Protein AF-A0A1B7N953-F1 (afdb_monomer_lite)

Structure (mmCIF, N/CA/C/O backbone):
data_AF-A0A1B7N953-F1
#
_entry.id   AF-A0A1B7N953-F1
#
loop_
_atom_site.group_PDB
_atom_site.id
_atom_site.type_symbol
_atom_site.label_atom_id
_atom_site.label_alt_id
_atom_site.label_comp_id
_atom_site.label_asym_id
_atom_site.label_entity_id
_atom_site.label_seq_id
_atom_site.pdbx_PDB_ins_code
_atom_site.Cartn_x
_atom_site.Cartn_y
_atom_site.Cartn_z
_atom_site.occupancy
_atom_site.B_iso_or_equiv
_atom_site.auth_seq_id
_atom_site.auth_comp_id
_atom_site.auth_asym_id
_atom_site.auth_atom_id
_atom_site.pdbx_PDB_model_num
ATOM 1 N N . MET A 1 1 ? 9.065 0.962 14.043 1.00 67.88 1 MET A N 1
ATOM 2 C CA . MET A 1 1 ? 8.719 1.352 12.659 1.00 67.88 1 MET A CA 1
ATOM 3 C C . MET A 1 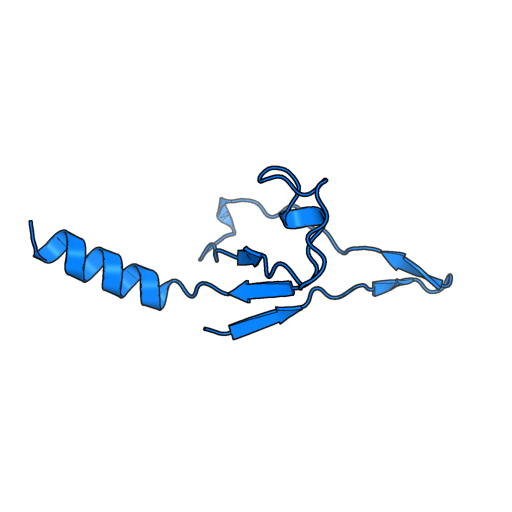1 ? 9.234 0.303 11.680 1.00 67.88 1 MET A C 1
ATOM 5 O O . MET A 1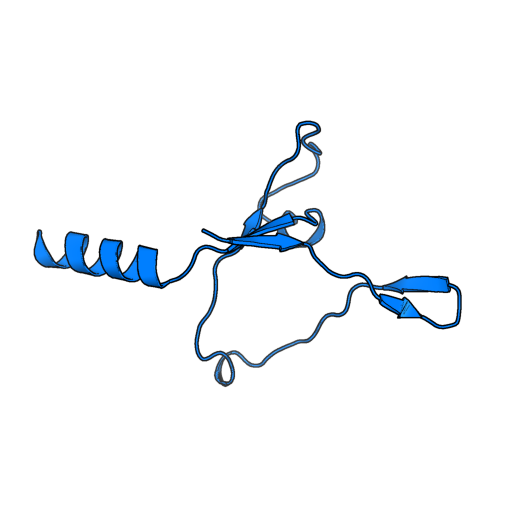 1 ? 10.417 -0.016 11.723 1.00 67.88 1 MET A O 1
ATOM 9 N N . TYR A 1 2 ? 8.360 -0.267 10.847 1.00 74.06 2 TYR A N 1
ATOM 10 C CA . TYR A 1 2 ? 8.731 -1.267 9.834 1.00 74.06 2 TYR A CA 1
ATOM 11 C C . TYR A 1 2 ? 8.846 -0.607 8.459 1.00 74.06 2 TYR A C 1
ATOM 13 O O . TYR A 1 2 ? 8.122 0.345 8.177 1.00 74.06 2 TYR A O 1
ATOM 21 N N . ARG A 1 3 ? 9.734 -1.111 7.597 1.00 79.94 3 ARG A N 1
ATOM 22 C CA . ARG A 1 3 ? 9.793 -0.723 6.182 1.00 79.94 3 ARG A CA 1
ATOM 23 C C . ARG A 1 3 ? 9.197 -1.846 5.355 1.00 79.94 3 ARG A C 1
ATOM 25 O O . ARG A 1 3 ? 9.605 -2.996 5.498 1.00 79.94 3 ARG A O 1
ATOM 32 N N . VAL A 1 4 ? 8.254 -1.503 4.494 1.00 80.25 4 VAL A N 1
ATOM 33 C CA . VAL A 1 4 ? 7.641 -2.437 3.555 1.00 80.25 4 VAL A CA 1
ATOM 34 C C . VAL A 1 4 ? 7.970 -2.009 2.135 1.00 80.25 4 VAL A C 1
ATOM 36 O O . VAL A 1 4 ? 8.088 -0.817 1.841 1.00 80.25 4 VAL A O 1
ATOM 39 N N . ARG A 1 5 ? 8.138 -2.997 1.259 1.00 82.12 5 ARG A N 1
ATOM 40 C CA . ARG A 1 5 ? 8.304 -2.790 -0.176 1.00 82.12 5 ARG A CA 1
ATOM 41 C C . ARG A 1 5 ? 7.107 -3.395 -0.893 1.00 82.12 5 ARG A C 1
ATOM 43 O O . ARG A 1 5 ? 6.647 -4.476 -0.526 1.00 82.12 5 ARG A O 1
ATOM 50 N N . ARG A 1 6 ? 6.610 -2.697 -1.905 1.00 77.44 6 ARG A N 1
ATOM 51 C CA . ARG A 1 6 ? 5.555 -3.196 -2.781 1.00 77.44 6 ARG A CA 1
ATOM 52 C C . ARG A 1 6 ? 6.021 -4.394 -3.584 1.00 77.44 6 ARG A C 1
ATOM 54 O O . ARG A 1 6 ? 7.167 -4.467 -4.019 1.00 77.44 6 ARG A O 1
ATOM 61 N N . ILE A 1 7 ? 5.095 -5.322 -3.778 1.00 79.25 7 ILE A N 1
ATOM 62 C CA . ILE A 1 7 ? 5.310 -6.530 -4.560 1.00 79.25 7 ILE A CA 1
ATOM 63 C C . ILE A 1 7 ? 4.665 -6.320 -5.927 1.00 79.25 7 ILE A C 1
ATOM 65 O O . ILE A 1 7 ? 3.502 -5.932 -6.019 1.00 79.25 7 ILE A O 1
ATOM 69 N N . TYR A 1 8 ? 5.432 -6.600 -6.974 1.00 79.81 8 TYR A N 1
ATOM 70 C CA . TYR A 1 8 ? 4.948 -6.679 -8.344 1.00 79.81 8 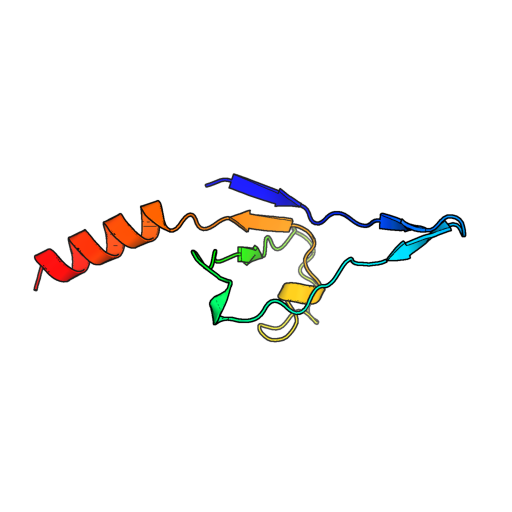TYR A CA 1
ATOM 71 C C . TYR A 1 8 ? 4.789 -8.147 -8.710 1.00 79.81 8 TYR A C 1
ATOM 73 O O . TYR A 1 8 ? 5.679 -8.954 -8.435 1.00 79.81 8 TYR A O 1
ATOM 81 N N . HIS A 1 9 ? 3.660 -8.494 -9.319 1.00 79.81 9 HIS A N 1
ATOM 82 C CA . HIS A 1 9 ? 3.431 -9.847 -9.806 1.00 79.81 9 HIS A CA 1
ATOM 83 C C . HIS A 1 9 ? 3.756 -9.894 -11.290 1.00 79.81 9 HIS A C 1
ATOM 85 O O . HIS A 1 9 ? 3.332 -9.022 -12.043 1.00 79.81 9 HIS A O 1
ATOM 91 N N . GLN A 1 10 ? 4.514 -10.906 -11.704 1.00 79.50 10 GLN A N 1
ATOM 92 C CA . GLN A 1 10 ? 4.626 -11.243 -13.115 1.00 79.50 10 GLN A CA 1
ATOM 93 C C . GLN A 1 10 ? 3.446 -12.121 -13.503 1.00 79.50 10 GLN A C 1
ATOM 95 O O . GLN A 1 10 ? 3.145 -13.104 -12.822 1.00 79.50 10 GLN A O 1
ATOM 100 N N . ASP A 1 11 ? 2.792 -11.777 -14.602 1.00 75.19 11 ASP A N 1
ATOM 101 C CA . ASP A 1 11 ? 1.924 -12.723 -15.275 1.00 75.19 11 ASP A CA 1
ATOM 102 C C . ASP A 1 11 ? 2.754 -13.740 -16.080 1.00 75.19 11 ASP A C 1
ATOM 104 O O . ASP A 1 11 ? 3.948 -13.560 -16.338 1.00 75.19 11 ASP A O 1
ATOM 108 N N . GLY A 1 12 ? 2.117 -14.836 -16.495 1.00 75.88 12 GLY A N 1
ATOM 109 C CA . GLY A 1 12 ? 2.756 -15.868 -17.321 1.00 75.88 12 GLY A CA 1
ATOM 110 C C . GLY A 1 12 ? 3.201 -15.386 -18.710 1.00 75.88 12 GLY A C 1
ATOM 111 O O . GLY A 1 12 ? 3.764 -16.172 -19.465 1.00 75.88 12 GLY A O 1
ATOM 112 N N . THR A 1 13 ? 2.954 -14.117 -19.054 1.00 81.31 13 THR A N 1
ATOM 113 C CA . THR A 1 13 ? 3.382 -13.478 -20.302 1.00 81.31 13 THR A CA 1
ATOM 114 C C . THR A 1 13 ? 4.604 -12.569 -20.118 1.00 81.31 13 THR A C 1
ATOM 116 O O . THR A 1 13 ? 5.102 -12.006 -21.091 1.00 81.31 13 THR A O 1
ATOM 119 N N . GLY A 1 14 ? 5.136 -12.477 -18.892 1.00 76.94 14 GLY A N 1
ATOM 120 C CA . GLY A 1 14 ? 6.321 -11.691 -18.546 1.00 76.94 14 GLY A CA 1
ATOM 121 C C . GLY A 1 14 ? 6.023 -10.235 -18.184 1.00 76.94 14 GLY A C 1
ATOM 122 O O . GLY A 1 14 ? 6.953 -9.501 -17.841 1.00 76.94 14 GLY A O 1
ATOM 123 N N . TRP A 1 15 ? 4.755 -9.814 -18.211 1.00 75.31 15 TRP A N 1
ATOM 124 C CA . TRP A 1 15 ? 4.352 -8.474 -17.802 1.00 75.31 15 TRP A CA 1
ATOM 125 C C . TRP A 1 15 ? 4.248 -8.392 -16.285 1.00 75.31 15 TRP A C 1
ATOM 127 O O . TRP A 1 15 ? 3.647 -9.242 -15.629 1.00 75.31 15 TRP A O 1
ATOM 137 N N . THR A 1 16 ? 4.835 -7.346 -15.710 1.00 76.25 16 THR A N 1
ATOM 138 C CA . THR A 1 16 ? 4.667 -7.021 -14.294 1.00 76.25 16 THR A CA 1
ATOM 139 C C . THR A 1 16 ? 3.438 -6.148 -14.111 1.00 76.25 16 THR A C 1
ATOM 141 O O . THR A 1 16 ? 3.378 -5.055 -14.677 1.00 76.25 16 THR A O 1
ATOM 144 N N . PHE A 1 17 ? 2.496 -6.585 -13.283 1.00 75.88 17 PHE A N 1
ATOM 145 C CA . PHE A 1 17 ? 1.336 -5.791 -12.903 1.00 75.88 17 PHE A CA 1
ATOM 146 C C . PHE A 1 17 ? 1.308 -5.533 -11.397 1.00 75.88 17 PHE A C 1
ATOM 148 O O . PHE A 1 17 ? 1.863 -6.279 -10.581 1.00 75.88 17 PHE A O 1
ATOM 155 N N . ARG A 1 18 ? 0.656 -4.427 -11.041 1.00 73.94 18 ARG A N 1
ATOM 156 C CA . ARG A 1 18 ? 0.365 -4.050 -9.663 1.00 73.94 18 ARG A CA 1
ATOM 157 C C . ARG A 1 18 ? -0.966 -4.693 -9.272 1.00 73.94 18 ARG A C 1
ATOM 159 O O . ARG A 1 18 ? -1.968 -4.353 -9.895 1.00 73.94 18 ARG A O 1
ATOM 166 N N . PRO A 1 19 ? -1.012 -5.576 -8.262 1.00 70.19 19 PRO A N 1
ATOM 167 C CA . PRO A 1 19 ? -2.282 -6.034 -7.725 1.00 70.19 19 PRO A CA 1
ATOM 168 C C . PRO A 1 19 ? -2.961 -4.862 -7.023 1.00 70.19 19 PRO A C 1
ATOM 170 O O . PRO A 1 19 ? -2.411 -4.286 -6.079 1.00 70.19 19 PRO A O 1
ATOM 173 N N . ASP A 1 20 ? -4.146 -4.501 -7.485 1.00 70.69 20 ASP A N 1
ATOM 174 C CA . ASP A 1 20 ? -5.044 -3.589 -6.807 1.00 70.69 20 ASP A CA 1
ATOM 175 C C . ASP A 1 20 ? -6.346 -4.305 -6.442 1.00 70.69 20 ASP A C 1
ATOM 177 O O . ASP A 1 20 ? -6.764 -5.295 -7.042 1.00 70.69 20 ASP A O 1
ATOM 181 N N . SER A 1 21 ? -6.968 -3.837 -5.368 1.00 70.12 21 SER A N 1
ATOM 182 C CA . SER A 1 21 ? -8.264 -4.333 -4.931 1.00 70.12 21 SER A CA 1
ATOM 183 C C . SER A 1 21 ? -9.041 -3.182 -4.327 1.00 70.12 21 SER A C 1
ATOM 185 O O . SER A 1 21 ? -8.529 -2.481 -3.450 1.00 70.12 21 SER A O 1
ATOM 187 N N . VAL A 1 22 ? -10.284 -3.005 -4.761 1.00 78.88 2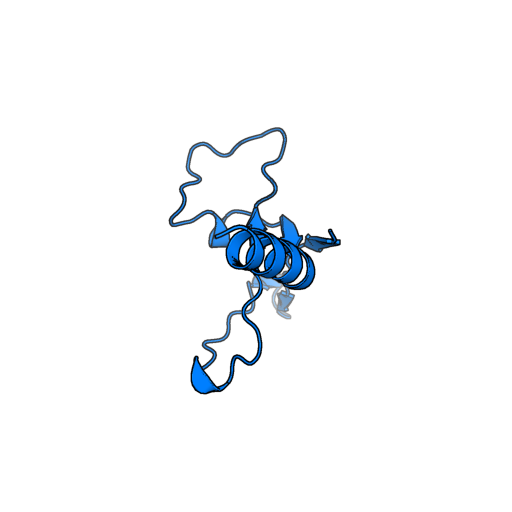2 VAL A N 1
ATOM 188 C CA . VAL A 1 22 ? -11.215 -2.082 -4.112 1.00 78.88 22 VAL A CA 1
ATOM 189 C C . VAL A 1 22 ? -11.790 -2.792 -2.892 1.00 78.88 22 VAL A C 1
ATOM 191 O O . VAL A 1 22 ? -12.521 -3.771 -3.024 1.00 78.88 22 VAL A O 1
ATOM 194 N N . ILE A 1 23 ? -11.440 -2.312 -1.700 1.00 80.25 23 ILE A N 1
ATOM 195 C CA . ILE A 1 23 ? -11.925 -2.866 -0.433 1.00 80.25 23 ILE A CA 1
ATOM 196 C C . ILE A 1 23 ? -13.021 -1.938 0.108 1.00 80.25 23 ILE A C 1
ATOM 198 O O . ILE A 1 23 ? -12.776 -0.737 0.244 1.00 80.25 23 ILE A O 1
ATOM 202 N N . PRO A 1 24 ? -14.224 -2.448 0.434 1.00 83.75 24 PRO A N 1
ATOM 203 C CA . PRO A 1 24 ? -15.249 -1.649 1.098 1.00 83.75 24 PRO A CA 1
ATOM 204 C C . PRO A 1 24 ? -14.734 -1.087 2.426 1.00 83.75 24 PRO A C 1
ATOM 206 O O . PRO A 1 24 ? -14.167 -1.827 3.227 1.00 83.75 24 PRO A O 1
ATOM 209 N N . LEU A 1 25 ? -14.991 0.195 2.707 1.00 78.06 25 LEU A N 1
ATOM 210 C CA . LEU A 1 25 ? -14.560 0.830 3.963 1.00 78.06 25 LEU A CA 1
ATOM 211 C C . LEU A 1 25 ? -15.087 0.099 5.206 1.00 78.06 25 LEU A C 1
ATOM 213 O O . LEU A 1 25 ? -14.395 0.018 6.214 1.00 78.06 25 LEU A O 1
ATOM 217 N N . THR A 1 26 ? -16.278 -0.498 5.120 1.00 87.31 26 THR A N 1
ATOM 218 C CA . THR A 1 26 ? -16.878 -1.296 6.202 1.00 87.31 26 THR A CA 1
ATOM 219 C C . THR A 1 26 ? -16.113 -2.583 6.515 1.00 87.31 26 THR A C 1
ATOM 221 O O . THR A 1 26 ? -16.328 -3.167 7.571 1.00 87.31 26 THR A O 1
ATOM 224 N N . ALA A 1 27 ? -15.242 -3.041 5.612 1.00 82.75 27 ALA A N 1
ATOM 225 C CA . ALA A 1 27 ? -14.383 -4.205 5.808 1.00 82.75 27 ALA A CA 1
ATOM 226 C C . ALA A 1 27 ? -12.984 -3.832 6.340 1.00 82.75 27 ALA A C 1
ATOM 228 O O . ALA A 1 27 ? -12.163 -4.717 6.580 1.00 82.75 27 ALA A O 1
ATOM 229 N N . VAL A 1 28 ? -12.691 -2.538 6.524 1.00 80.88 28 VAL A N 1
ATOM 230 C CA . VAL A 1 28 ? -11.395 -2.057 7.015 1.00 80.88 28 VAL A CA 1
ATOM 231 C C . VAL A 1 28 ? -11.441 -1.926 8.538 1.00 80.88 28 VAL A C 1
ATOM 233 O O . VAL A 1 28 ? -11.967 -0.956 9.072 1.00 80.88 28 VAL A O 1
ATOM 236 N N . THR A 1 29 ? -10.860 -2.897 9.248 1.00 76.38 29 THR A N 1
ATOM 237 C CA . THR A 1 29 ? -10.795 -2.876 10.723 1.00 76.38 29 THR A CA 1
ATOM 238 C C . THR A 1 29 ? -9.777 -1.863 11.248 1.00 76.38 29 THR A C 1
ATOM 240 O O . THR A 1 29 ? -10.031 -1.188 12.241 1.00 76.38 29 THR A O 1
ATOM 243 N N . CYS A 1 30 ? -8.628 -1.744 10.578 1.00 69.19 30 CYS A N 1
ATOM 244 C CA . CYS A 1 30 ? -7.572 -0.794 10.919 1.00 69.19 30 CYS A CA 1
ATOM 245 C C . CYS A 1 30 ? -6.959 -0.238 9.633 1.00 69.19 30 CYS A C 1
ATOM 247 O O . CYS A 1 30 ? -6.312 -0.977 8.888 1.00 69.19 30 CYS A O 1
ATOM 249 N N . ALA A 1 31 ? -7.131 1.060 9.387 1.00 72.75 31 ALA A N 1
ATOM 250 C CA . ALA A 1 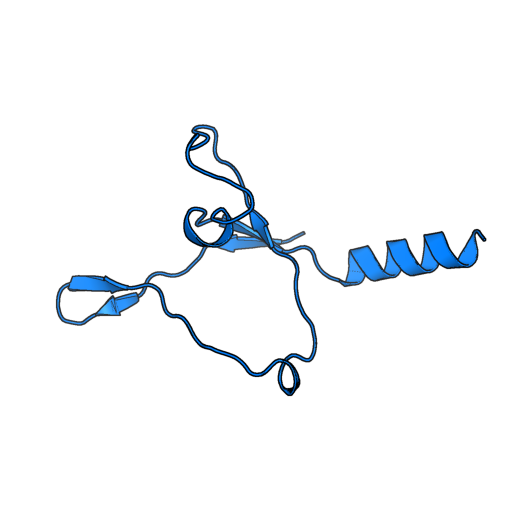31 ? -6.354 1.750 8.368 1.00 72.75 31 ALA A CA 1
ATOM 251 C C . ALA A 1 31 ? -4.920 1.943 8.879 1.00 72.75 31 ALA A C 1
ATOM 253 O O . ALA A 1 31 ? -4.709 2.329 10.030 1.00 72.75 31 ALA A O 1
ATOM 254 N N . ILE A 1 32 ? -3.938 1.651 8.030 1.00 73.19 32 ILE A N 1
ATOM 255 C CA . ILE A 1 32 ? -2.525 1.864 8.335 1.00 73.19 32 ILE A CA 1
ATOM 256 C C . ILE A 1 32 ? -2.025 2.986 7.437 1.00 73.19 32 ILE A C 1
ATOM 258 O O . ILE A 1 32 ? -2.284 2.990 6.233 1.00 73.19 32 ILE A O 1
ATOM 262 N N . GLU A 1 33 ? -1.307 3.932 8.027 1.00 75.75 33 GLU A N 1
ATOM 263 C CA . GLU A 1 33 ? -0.687 5.017 7.284 1.00 75.75 33 GLU A CA 1
ATOM 264 C C . GLU A 1 33 ? 0.653 4.555 6.707 1.00 75.75 33 GLU A C 1
ATOM 266 O O . GLU A 1 33 ? 1.530 4.045 7.412 1.00 75.75 33 GLU A O 1
ATOM 271 N N . PHE A 1 34 ? 0.815 4.749 5.401 1.00 77.75 34 PHE A N 1
ATOM 272 C CA . PHE A 1 34 ? 2.072 4.522 4.707 1.00 77.75 34 PHE A CA 1
ATOM 273 C C . PHE A 1 34 ? 2.774 5.855 4.482 1.00 77.75 34 PHE A C 1
ATOM 275 O O . PHE A 1 34 ? 2.226 6.751 3.843 1.00 77.75 34 PHE A O 1
ATOM 282 N N . ILE A 1 35 ? 4.008 5.971 4.968 1.00 81.44 35 ILE A N 1
ATOM 283 C CA . ILE A 1 35 ? 4.850 7.143 4.726 1.00 81.44 35 ILE A CA 1
ATOM 284 C C . ILE A 1 35 ? 5.824 6.781 3.600 1.00 81.44 35 ILE A C 1
ATOM 286 O O . ILE A 1 35 ? 6.671 5.907 3.811 1.00 81.44 35 ILE A O 1
ATOM 290 N N . PRO A 1 36 ? 5.716 7.388 2.404 1.00 77.62 36 PRO A N 1
ATOM 291 C CA . PRO A 1 36 ? 6.599 7.075 1.286 1.00 77.62 36 PRO A CA 1
ATOM 292 C C . PRO A 1 36 ? 8.059 7.351 1.643 1.00 77.62 36 PRO A C 1
ATOM 294 O O . PRO A 1 36 ? 8.400 8.394 2.205 1.00 77.62 36 PRO A O 1
ATOM 297 N N . VAL A 1 37 ? 8.934 6.406 1.303 1.00 79.31 37 VAL A N 1
ATOM 298 C CA . VAL A 1 37 ? 10.380 6.577 1.438 1.00 79.31 37 VAL A CA 1
ATOM 299 C C . VAL A 1 37 ? 10.907 7.179 0.149 1.00 79.31 37 VAL A C 1
ATOM 301 O O . VAL A 1 37 ? 11.050 6.499 -0.866 1.00 79.31 37 VAL A O 1
ATOM 304 N N . PHE A 1 38 ? 11.226 8.467 0.192 1.00 72.56 38 PHE A N 1
ATOM 305 C CA . PHE A 1 38 ? 11.891 9.121 -0.922 1.00 72.56 38 PHE A CA 1
ATOM 306 C C . PHE A 1 38 ? 13.364 8.703 -0.946 1.00 72.56 38 PHE A C 1
ATOM 308 O O . PHE A 1 38 ? 14.109 8.931 0.007 1.00 72.56 38 PHE A O 1
ATOM 315 N N . SER A 1 39 ? 13.780 8.048 -2.031 1.00 66.81 39 SER A N 1
ATOM 316 C CA . SER A 1 39 ? 15.191 7.726 -2.253 1.00 66.81 39 SER A CA 1
ATOM 317 C C . SER A 1 39 ? 16.014 8.996 -2.522 1.00 66.81 39 SER A C 1
ATOM 319 O O . SER A 1 39 ? 15.469 10.083 -2.718 1.00 66.81 39 SER A O 1
ATOM 321 N N . SER A 1 40 ? 17.341 8.862 -2.601 1.00 58.81 40 SER A N 1
ATOM 322 C CA . SER A 1 40 ? 18.256 9.963 -2.948 1.00 58.81 40 SER A CA 1
ATOM 323 C C . SER A 1 40 ? 17.955 10.619 -4.304 1.00 58.81 40 SER A C 1
ATOM 325 O O . SER A 1 40 ? 18.353 11.761 -4.536 1.00 58.81 40 SER A O 1
ATOM 327 N N . LYS A 1 41 ? 17.224 9.929 -5.190 1.00 61.50 41 LYS A N 1
ATOM 328 C CA . LYS A 1 41 ? 16.670 10.485 -6.425 1.00 61.50 41 LYS A CA 1
ATOM 329 C C . LYS A 1 41 ? 15.182 10.760 -6.203 1.00 61.50 41 LYS A C 1
ATOM 331 O O . LYS A 1 41 ? 14.335 9.900 -6.432 1.00 61.50 41 LYS A O 1
ATOM 336 N N . LEU A 1 42 ? 14.879 11.959 -5.714 1.00 64.31 42 LEU A N 1
ATOM 337 C CA . LEU A 1 42 ? 13.505 12.437 -5.615 1.00 64.31 42 LEU A CA 1
ATOM 338 C C . LEU A 1 42 ? 12.968 12.648 -7.034 1.00 64.31 42 LEU A C 1
ATOM 340 O O . LEU A 1 42 ? 13.428 13.546 -7.746 1.00 64.31 42 LEU A O 1
ATOM 344 N N . ASP A 1 43 ? 12.016 11.818 -7.453 1.00 71.75 43 ASP A N 1
ATOM 345 C CA . ASP A 1 43 ? 11.262 12.087 -8.669 1.00 71.75 43 ASP A CA 1
ATOM 346 C C . ASP A 1 43 ? 10.421 13.347 -8.436 1.00 71.75 43 ASP A C 1
ATOM 348 O O . ASP A 1 43 ? 9.485 13.353 -7.636 1.00 71.75 43 ASP A O 1
ATOM 352 N N . ARG A 1 44 ? 10.787 14.432 -9.127 1.00 76.25 44 ARG A N 1
ATOM 353 C CA . ARG A 1 44 ? 10.145 15.751 -9.008 1.00 76.25 44 ARG A CA 1
ATOM 354 C C . ARG A 1 44 ? 8.702 15.768 -9.510 1.00 76.25 44 ARG A C 1
ATOM 356 O O . ARG A 1 44 ? 8.011 16.757 -9.295 1.00 76.25 44 ARG A O 1
ATOM 363 N N . THR A 1 45 ? 8.258 14.708 -10.177 1.00 79.38 45 THR A N 1
ATOM 364 C CA . THR A 1 45 ? 6.859 14.528 -10.573 1.00 79.38 45 THR A CA 1
ATOM 365 C C . THR A 1 45 ? 6.008 13.929 -9.450 1.00 79.38 45 THR A C 1
ATOM 367 O O . THR A 1 45 ? 4.781 13.883 -9.562 1.00 79.38 45 THR A O 1
ATOM 370 N N . THR A 1 46 ? 6.639 13.516 -8.343 1.00 77.12 46 THR A N 1
ATOM 371 C CA . THR A 1 46 ? 5.929 13.002 -7.174 1.00 77.12 46 THR A CA 1
ATOM 372 C C . THR A 1 46 ? 5.234 14.141 -6.439 1.00 77.12 46 THR A C 1
ATOM 374 O O . THR A 1 46 ? 5.849 15.112 -6.002 1.00 77.12 46 THR A O 1
ATOM 377 N N . THR A 1 47 ? 3.932 13.994 -6.268 1.00 79.94 47 THR A N 1
ATOM 378 C CA . THR A 1 47 ? 3.034 14.880 -5.538 1.00 79.94 47 THR A CA 1
ATOM 379 C C . THR A 1 47 ? 2.353 14.086 -4.429 1.00 79.94 47 THR A C 1
ATOM 381 O O . THR A 1 47 ? 2.390 12.856 -4.399 1.00 79.94 47 THR A O 1
ATOM 384 N N . THR A 1 48 ? 1.674 14.772 -3.513 1.00 73.19 48 THR A N 1
ATOM 385 C CA . THR A 1 48 ? 0.834 14.102 -2.509 1.00 73.19 48 THR A CA 1
ATOM 386 C C . THR A 1 48 ? -0.269 13.255 -3.144 1.00 73.19 48 THR A C 1
ATOM 388 O O . THR A 1 48 ? -0.662 12.255 -2.554 1.00 73.19 48 THR A O 1
ATOM 391 N N . ALA A 1 49 ? -0.721 13.614 -4.349 1.00 79.62 49 ALA A N 1
ATOM 392 C CA . ALA A 1 49 ? -1.772 12.904 -5.066 1.00 79.62 49 ALA A CA 1
ATOM 393 C C . ALA A 1 49 ? -1.304 11.588 -5.703 1.00 79.62 49 ALA A C 1
ATOM 395 O O . ALA A 1 49 ? -2.135 10.710 -5.879 1.00 79.62 49 ALA A O 1
ATOM 396 N N . ASN A 1 50 ? -0.010 11.448 -6.032 1.00 78.56 50 ASN A N 1
ATOM 397 C CA . ASN A 1 50 ? 0.510 10.276 -6.752 1.00 78.56 50 ASN A CA 1
ATOM 398 C C . ASN A 1 50 ? 1.647 9.524 -6.037 1.00 78.56 50 ASN A C 1
ATOM 400 O O . ASN A 1 50 ? 2.159 8.523 -6.539 1.00 78.56 50 ASN A O 1
ATOM 404 N N . SER A 1 51 ? 2.058 9.969 -4.848 1.00 74.62 51 SER A N 1
ATOM 405 C CA . SER A 1 51 ? 3.121 9.321 -4.062 1.00 74.62 51 SER A CA 1
ATOM 406 C C . SER A 1 51 ? 2.779 7.876 -3.681 1.00 74.62 51 SER A C 1
ATOM 408 O O . SER A 1 51 ? 3.659 7.023 -3.543 1.00 74.62 51 SER A O 1
ATOM 410 N N . MET A 1 52 ? 1.485 7.572 -3.580 1.00 76.06 52 MET A N 1
ATOM 411 C CA . MET A 1 52 ? 0.970 6.221 -3.396 1.00 76.06 52 MET A CA 1
ATOM 412 C C . MET A 1 52 ? 0.912 5.410 -4.694 1.00 76.06 52 MET A C 1
ATOM 414 O O . MET A 1 52 ? 0.588 4.233 -4.631 1.00 76.06 52 MET A O 1
ATOM 418 N N . GLU A 1 53 ? 1.249 5.940 -5.863 1.00 76.62 53 GLU A N 1
ATOM 419 C CA . GLU A 1 53 ? 1.463 5.133 -7.072 1.00 76.62 53 GLU A CA 1
ATOM 420 C C . GLU A 1 53 ? 2.936 5.020 -7.439 1.00 76.62 53 GLU A C 1
ATOM 422 O O . GLU A 1 53 ? 3.358 3.951 -7.863 1.00 76.62 53 GLU A O 1
ATOM 427 N N . VAL A 1 54 ? 3.703 6.092 -7.236 1.00 77.50 54 VAL A N 1
ATOM 428 C CA . VAL A 1 54 ? 5.084 6.209 -7.720 1.00 77.50 54 VAL A CA 1
ATOM 429 C C . VAL A 1 54 ? 6.102 5.576 -6.769 1.00 77.50 54 VAL A C 1
ATOM 431 O O . VAL A 1 54 ? 7.130 5.078 -7.218 1.00 77.50 54 VAL A O 1
ATOM 434 N N . CYS A 1 55 ? 5.856 5.582 -5.455 1.00 77.12 55 CYS A N 1
ATOM 435 C CA . CYS A 1 55 ? 6.807 4.997 -4.513 1.00 77.12 55 CYS A CA 1
ATOM 436 C C . CYS A 1 55 ? 6.639 3.470 -4.400 1.00 77.12 55 CYS A C 1
ATOM 438 O O . CYS A 1 55 ? 5.534 2.925 -4.385 1.00 77.12 55 CYS A O 1
ATOM 440 N N . ASP A 1 56 ? 7.766 2.776 -4.254 1.00 80.94 56 ASP A N 1
ATOM 441 C CA . ASP A 1 56 ? 7.795 1.325 -4.027 1.00 80.94 56 ASP A CA 1
ATOM 442 C C . ASP A 1 56 ? 8.017 0.964 -2.563 1.00 80.94 56 ASP A C 1
ATOM 444 O O . ASP A 1 56 ? 7.774 -0.169 -2.150 1.00 80.94 56 ASP A O 1
ATOM 448 N N . GLU A 1 57 ? 8.490 1.914 -1.764 1.00 83.12 57 GLU A N 1
ATOM 449 C CA . GLU A 1 57 ? 8.909 1.684 -0.391 1.00 83.12 57 GLU A CA 1
ATOM 450 C C . GLU A 1 57 ? 8.227 2.656 0.551 1.00 83.12 57 GLU A C 1
ATOM 452 O O . GLU A 1 57 ? 8.139 3.856 0.288 1.00 83.12 57 GLU A O 1
ATOM 457 N N . TYR A 1 58 ? 7.769 2.117 1.675 1.00 82.94 58 TYR A N 1
ATOM 458 C CA . TYR A 1 58 ? 6.995 2.855 2.656 1.00 82.94 58 TYR A CA 1
ATOM 459 C C . TYR A 1 58 ? 7.446 2.479 4.060 1.00 82.94 58 TYR A C 1
ATOM 461 O O . TYR A 1 58 ? 7.710 1.308 4.352 1.00 82.94 58 TYR A O 1
ATOM 469 N N . TYR A 1 59 ? 7.500 3.464 4.948 1.00 81.69 59 TYR A N 1
ATOM 470 C CA . TYR A 1 59 ? 7.448 3.190 6.373 1.00 81.69 59 TYR A CA 1
ATOM 471 C C . TYR A 1 59 ? 6.000 2.919 6.767 1.00 81.69 59 TYR A C 1
ATOM 473 O O . TYR A 1 59 ? 5.086 3.656 6.396 1.00 81.69 59 TYR A O 1
ATOM 481 N N . LEU A 1 60 ? 5.804 1.836 7.509 1.00 78.50 60 LEU A N 1
ATOM 482 C CA . LEU A 1 60 ? 4.540 1.503 8.138 1.00 78.50 60 LEU A CA 1
ATOM 483 C C . LEU A 1 60 ? 4.427 2.336 9.416 1.00 78.50 60 LEU A C 1
ATOM 485 O O . LEU A 1 60 ? 5.145 2.066 10.388 1.00 78.50 60 LEU A O 1
ATOM 489 N N . ASN A 1 61 ? 3.548 3.336 9.412 1.00 70.50 61 ASN A N 1
ATOM 490 C CA . ASN A 1 61 ? 3.196 4.047 10.629 1.00 70.50 61 ASN A CA 1
ATOM 491 C C . ASN A 1 61 ? 2.208 3.169 11.405 1.00 70.50 61 ASN A C 1
ATOM 493 O O . ASN A 1 61 ? 1.045 3.003 11.029 1.00 70.50 61 ASN A O 1
ATOM 497 N N . MET A 1 62 ? 2.707 2.502 12.440 1.00 62.12 62 MET A N 1
ATOM 498 C CA . MET A 1 62 ? 1.907 1.573 13.222 1.00 62.12 62 MET A CA 1
ATOM 499 C C . MET A 1 62 ? 1.039 2.385 14.183 1.00 62.12 62 MET A C 1
ATOM 501 O O . MET A 1 62 ? 1.546 3.155 14.990 1.00 62.12 62 MET A O 1
ATOM 505 N N . PHE A 1 63 ? -0.279 2.192 14.120 1.00 56.66 63 PHE A N 1
ATOM 506 C CA . PHE A 1 63 ? -1.265 2.930 14.920 1.00 56.66 63 PHE A CA 1
ATOM 507 C C . PHE A 1 63 ? -1.016 2.863 16.444 1.00 56.66 63 PHE A C 1
ATOM 509 O O . PHE A 1 63 ? -1.537 3.693 17.180 1.00 56.66 63 PHE A O 1
ATOM 516 N N . SER A 1 64 ? -0.202 1.919 16.939 1.00 57.06 64 SER A N 1
ATOM 517 C CA . SER A 1 64 ? 0.275 1.906 18.330 1.00 57.06 64 SER A CA 1
ATOM 518 C C . SER A 1 64 ? 1.011 3.190 18.717 1.00 57.06 64 SER A C 1
ATOM 520 O O . SER A 1 64 ? 0.801 3.691 19.818 1.00 57.06 64 SER A O 1
ATOM 522 N N . ASP A 1 65 ? 1.803 3.753 17.804 1.00 54.41 65 ASP A N 1
ATOM 523 C CA . ASP A 1 65 ? 2.558 4.988 18.036 1.00 54.41 65 ASP A CA 1
ATOM 524 C C . ASP A 1 65 ? 1.604 6.197 18.050 1.00 54.41 65 ASP A C 1
ATOM 526 O O . ASP A 1 65 ? 1.740 7.108 18.866 1.00 54.41 65 ASP A O 1
ATOM 530 N N . ASN A 1 66 ? 0.550 6.146 17.229 1.00 54.78 66 ASN A N 1
ATOM 531 C CA . ASN A 1 66 ? -0.493 7.171 17.172 1.00 54.78 66 ASN A CA 1
ATOM 532 C C . ASN A 1 66 ? -1.460 7.101 18.371 1.00 54.78 66 ASN A C 1
ATOM 534 O O . ASN A 1 66 ? -1.959 8.123 18.828 1.00 54.78 66 ASN A O 1
ATOM 538 N N . LYS A 1 67 ? -1.689 5.910 18.942 1.00 55.16 67 LYS A N 1
ATOM 539 C CA . LYS A 1 67 ? -2.459 5.737 20.185 1.00 55.16 67 LYS A CA 1
ATOM 540 C C . LYS A 1 67 ? -1.731 6.345 21.378 1.00 55.16 67 LYS A C 1
ATOM 542 O O . LYS A 1 67 ? -2.369 7.014 22.174 1.00 55.16 67 LYS A O 1
ATOM 547 N N . VAL A 1 68 ? -0.413 6.155 21.481 1.00 55.53 68 VAL A N 1
ATOM 548 C CA . VAL A 1 68 ? 0.401 6.820 22.513 1.00 55.53 68 VAL A CA 1
ATOM 549 C C . VAL A 1 68 ? 0.337 8.335 22.340 1.00 55.53 68 VAL A C 1
ATOM 551 O O . VAL A 1 68 ? 0.106 9.037 23.319 1.00 55.53 68 VAL A O 1
ATOM 554 N N . PHE A 1 69 ? 0.459 8.835 21.107 1.00 54.41 69 PHE A N 1
ATOM 555 C CA . PHE A 1 69 ? 0.314 10.262 20.825 1.00 54.41 69 PHE A CA 1
ATOM 556 C C . PHE A 1 69 ? -1.078 10.787 21.202 1.00 54.41 69 PHE A C 1
ATOM 558 O O . PHE A 1 69 ? -1.173 11.747 21.955 1.00 54.41 69 PHE A O 1
ATOM 565 N N . HIS A 1 70 ? -2.161 10.139 20.765 1.00 55.72 70 HIS A N 1
ATOM 566 C CA . HIS A 1 70 ? -3.518 10.566 21.105 1.00 55.72 70 HIS A CA 1
ATOM 567 C C . HIS A 1 70 ? -3.827 10.444 22.596 1.00 55.72 70 HIS A C 1
ATOM 569 O O . HIS A 1 70 ? -4.411 11.370 23.145 1.00 55.72 70 HIS A O 1
ATOM 575 N N . THR A 1 71 ? -3.417 9.373 23.277 1.00 56.81 71 THR A N 1
ATOM 576 C CA . THR A 1 71 ? -3.593 9.252 24.731 1.00 56.81 71 THR A CA 1
ATOM 577 C C . THR A 1 71 ? -2.817 10.352 25.458 1.00 56.81 71 THR A C 1
ATOM 579 O O . THR A 1 71 ? -3.411 11.091 26.232 1.00 56.81 71 THR A O 1
ATOM 582 N N . MET A 1 72 ? -1.537 10.568 25.137 1.00 56.44 72 MET A N 1
ATOM 583 C CA . MET A 1 72 ? -0.745 11.620 25.788 1.00 56.44 72 MET A CA 1
ATOM 584 C C . MET A 1 72 ? -1.223 13.039 25.466 1.00 56.44 72 MET A C 1
ATOM 586 O O . MET A 1 72 ? -1.097 13.916 26.309 1.00 56.44 72 MET A O 1
ATOM 590 N N . HIS A 1 73 ? -1.766 13.284 24.275 1.00 53.50 73 HIS A N 1
ATOM 591 C CA . HIS A 1 73 ? -2.235 14.612 23.879 1.00 53.50 73 HIS A CA 1
ATOM 592 C C . HIS A 1 73 ? -3.664 14.916 24.361 1.00 53.50 73 HIS A C 1
ATOM 594 O O . HIS A 1 73 ? -4.016 16.088 24.485 1.00 53.50 73 HIS A O 1
ATOM 600 N N . THR A 1 74 ? -4.470 13.883 24.634 1.00 55.28 74 THR A N 1
ATOM 601 C CA . THR A 1 74 ? -5.827 14.021 25.195 1.00 55.28 74 THR A CA 1
ATOM 602 C C . THR A 1 74 ? -5.798 14.100 26.722 1.00 55.28 74 THR A C 1
ATOM 604 O O . THR A 1 74 ? -6.612 14.813 27.287 1.00 55.28 74 THR A O 1
ATOM 607 N N . ASP A 1 75 ? -4.835 13.449 27.385 1.00 51.31 75 ASP A N 1
ATOM 608 C CA . ASP A 1 75 ? -4.689 13.476 28.853 1.00 51.31 75 ASP A CA 1
ATOM 609 C C . ASP A 1 75 ? -3.947 14.729 29.383 1.00 51.31 75 ASP A C 1
ATOM 611 O O . ASP A 1 75 ? -3.828 14.920 30.593 1.00 51.31 75 ASP A O 1
ATOM 615 N N . LEU A 1 76 ? -3.424 15.583 28.492 1.00 49.03 76 LEU A N 1
ATOM 616 C CA . LEU A 1 76 ? -2.742 16.853 28.809 1.00 49.03 76 LEU A CA 1
ATOM 617 C C . LEU A 1 76 ? -3.590 18.105 28.498 1.00 49.03 76 LEU A C 1
ATOM 619 O O . LEU A 1 76 ? -3.068 19.222 28.560 1.00 49.03 76 LEU A O 1
ATOM 623 N N . MET A 1 77 ? -4.876 17.927 28.179 1.00 44.06 77 MET A N 1
ATOM 624 C CA . MET A 1 77 ? -5.899 18.984 28.122 1.00 44.06 77 MET A CA 1
ATOM 625 C C . MET A 1 77 ? -6.956 18.753 29.198 1.00 44.06 77 MET A C 1
ATOM 627 O O . MET A 1 77 ? -7.488 19.770 29.696 1.00 44.06 77 MET A O 1
#

Organism: NCBI:txid1314800

Radius of gyration: 16.57 Å; chains: 1; bounding box: 35×35×49 Å

pLDDT: mean 71.8, std 10.19, range [44.06, 87.31]

Sequence (77 aa):
MYRVRRIYHQDGTGWTFRPDSVIPLTAVTCAIEFIPVFSSKLDRTTTTANSMEVCDEYYLNMFSDNKVFHTMHTDLM

Secondary structure (DSSP, 8-state):
-EEEEPPPEEPTTS-EE-------GGG-S---EEEE---SS--TT--TTTH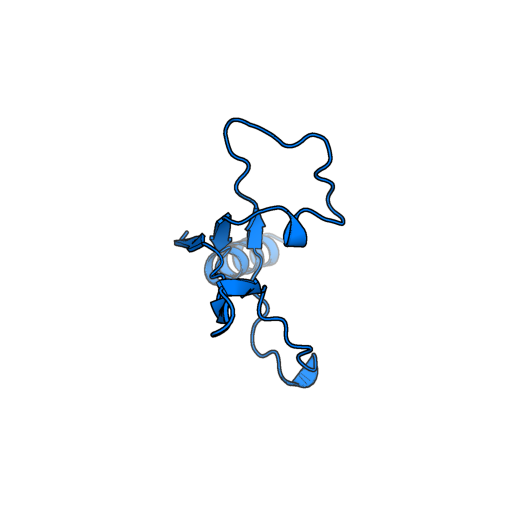HHH-SEEEEE-HHHHHHHHHHHHTT-

Foldseek 3Di:
DDKDFADWDADPVRDTDHDDDDDPPVPPPDDWDWAADQDPDHPPPDDPVCSVPPGGMTDTPDCVVVVVVCVVVVVVD